Protein AF-A0A952L2V8-F1 (afdb_monomer_lite)

Foldseek 3Di:
DDQLVVLLVQQLVCCLPPVDDDPVSVVSNVVPDDPVVVVVSSVVSVVVSVVVVVCVVVVPDDDPPDFCQDPVCQGPVRDRDDDDDDVPDDPCNVVPPPD

pLDDT: mean 83.47, std 16.0, range [49.88, 98.38]

Sequence (99 aa):
FNEEETALLRACDELKANNNVSDETWAALSQHFTRHQLMDLVFMAGHYLMTSWALKAFGVPLEGGADAIGFDLATKSGSTPGATYKPGETEDWIATRGY

Radius of gyration: 18.24 Å; chains: 1; bounding box: 49×33×38 Å

Secondary structure (DSSP, 8-state):
--HHHHHHHHHHHHHHHHSS--HHHHHHHTTTS-HHHHHHHHHHHHHHHHHHHHHHHHTPPPPTT---B-TTS-BTTSPPP-PPPPTT--TTTTTTS--

Structure (mmCIF, N/CA/C/O backbone):
data_AF-A0A952L2V8-F1
#
_entry.id   AF-A0A952L2V8-F1
#
loop_
_atom_site.group_PDB
_atom_site.id
_atom_site.type_symbol
_atom_site.label_atom_id
_atom_site.label_alt_id
_atom_site.label_comp_id
_atom_site.label_asym_id
_atom_site.label_entity_id
_atom_site.label_seq_id
_atom_site.pdbx_PDB_ins_code
_atom_site.Cartn_x
_atom_site.Cartn_y
_atom_site.Cartn_z
_atom_site.occupancy
_atom_site.B_iso_or_equiv
_atom_site.auth_seq_id
_atom_site.auth_comp_id
_atom_site.auth_asym_id
_atom_site.auth_atom_id
_atom_site.pdbx_PDB_model_num
ATOM 1 N N . PHE A 1 1 ? 2.317 -12.440 10.597 1.00 78.75 1 PHE A N 1
ATOM 2 C CA . PHE A 1 1 ? 1.762 -11.084 10.572 1.00 78.75 1 PHE A CA 1
ATOM 3 C C . PHE A 1 1 ? 0.883 -10.893 11.791 1.00 78.75 1 PHE A C 1
ATOM 5 O O . PHE A 1 1 ? 0.127 -11.806 12.115 1.00 78.75 1 PHE A O 1
ATOM 12 N N . ASN A 1 2 ? 1.042 -9.780 12.502 1.00 94.88 2 ASN A N 1
ATOM 13 C CA . ASN A 1 2 ? 0.131 -9.367 13.571 1.00 94.88 2 ASN A CA 1
ATOM 14 C C . ASN A 1 2 ? -1.174 -8.789 12.972 1.00 94.88 2 ASN A C 1
ATOM 16 O O . ASN A 1 2 ? -1.365 -8.805 11.753 1.00 94.88 2 ASN A O 1
ATOM 20 N N . GLU A 1 3 ? -2.097 -8.328 13.818 1.00 94.12 3 GLU A N 1
ATOM 21 C CA . GLU A 1 3 ? -3.392 -7.791 13.372 1.00 94.12 3 GLU A CA 1
ATOM 22 C C . GLU A 1 3 ? -3.241 -6.544 12.485 1.00 94.12 3 GLU A C 1
ATOM 24 O O . GLU A 1 3 ? -3.821 -6.497 11.400 1.00 94.12 3 GLU A O 1
ATOM 29 N N . GLU A 1 4 ? -2.395 -5.595 12.893 1.00 95.88 4 GLU A N 1
ATOM 30 C CA . GLU A 1 4 ? -2.079 -4.366 12.155 1.00 95.88 4 GLU A CA 1
ATOM 31 C C . GLU A 1 4 ? -1.546 -4.666 10.743 1.00 95.88 4 GLU A C 1
ATOM 33 O O . GLU A 1 4 ? -2.084 -4.185 9.7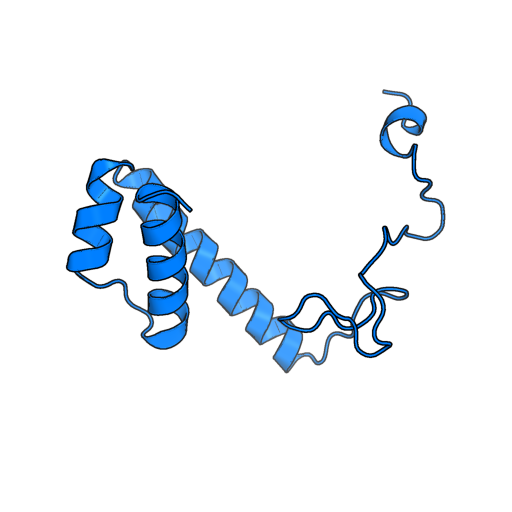44 1.00 95.88 4 GLU A O 1
ATOM 38 N N . GLU A 1 5 ? -0.525 -5.519 10.647 1.00 97.12 5 GLU A N 1
ATOM 39 C CA . GLU A 1 5 ? 0.088 -5.936 9.384 1.00 97.12 5 GLU A CA 1
ATOM 40 C C . GLU A 1 5 ? -0.917 -6.667 8.488 1.00 97.12 5 GLU A C 1
ATOM 42 O O . GLU A 1 5 ? -0.954 -6.460 7.275 1.00 97.12 5 GLU A O 1
ATOM 47 N N . THR A 1 6 ? -1.763 -7.510 9.082 1.00 97.31 6 THR A N 1
ATOM 48 C CA . THR A 1 6 ? -2.792 -8.250 8.342 1.00 97.31 6 THR A CA 1
ATOM 49 C C 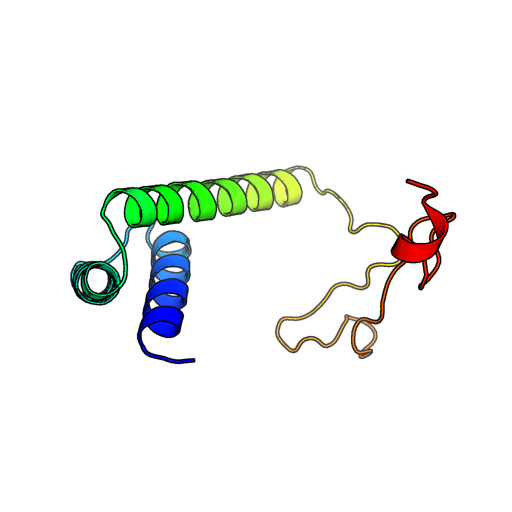. THR A 1 6 ? -3.848 -7.303 7.772 1.00 97.31 6 THR A C 1
ATOM 51 O O . THR A 1 6 ? -4.265 -7.474 6.625 1.00 97.31 6 THR A O 1
ATOM 54 N N . ALA A 1 7 ? -4.262 -6.287 8.534 1.00 97.62 7 ALA A N 1
ATOM 55 C CA . ALA A 1 7 ? -5.216 -5.281 8.080 1.00 97.62 7 ALA A CA 1
ATOM 56 C C . ALA A 1 7 ? -4.641 -4.411 6.946 1.00 97.62 7 ALA A C 1
ATOM 58 O O . ALA A 1 7 ? -5.349 -4.124 5.979 1.00 97.62 7 ALA A O 1
ATOM 59 N N . LEU A 1 8 ? -3.351 -4.057 7.011 1.00 97.44 8 LEU A N 1
ATOM 60 C CA . LEU A 1 8 ? -2.659 -3.343 5.931 1.00 97.44 8 LEU A CA 1
ATOM 61 C C . LEU A 1 8 ? -2.626 -4.156 4.633 1.00 97.44 8 LEU A C 1
ATOM 63 O O . LEU A 1 8 ? -2.981 -3.640 3.572 1.00 97.44 8 LEU A O 1
ATOM 67 N N . LEU A 1 9 ? -2.235 -5.433 4.712 1.00 97.00 9 LEU A N 1
ATOM 68 C CA . LEU A 1 9 ? -2.206 -6.320 3.545 1.00 97.00 9 LEU A CA 1
ATOM 69 C C . LEU A 1 9 ? -3.605 -6.489 2.940 1.00 97.00 9 LEU A C 1
ATOM 71 O O . LEU A 1 9 ? -3.765 -6.370 1.726 1.00 97.00 9 LEU A O 1
ATOM 75 N N . ARG A 1 10 ? -4.628 -6.666 3.787 1.00 97.94 10 ARG A N 1
ATOM 76 C CA . ARG A 1 10 ? -6.022 -6.762 3.341 1.00 97.94 10 ARG A CA 1
ATOM 77 C C . ARG A 1 10 ? -6.484 -5.500 2.616 1.00 97.94 10 ARG A C 1
ATOM 79 O O . ARG A 1 10 ? -7.088 -5.614 1.556 1.00 97.94 10 ARG A O 1
ATOM 86 N N . ALA A 1 11 ? -6.173 -4.310 3.130 1.00 97.94 11 ALA A N 1
ATOM 87 C CA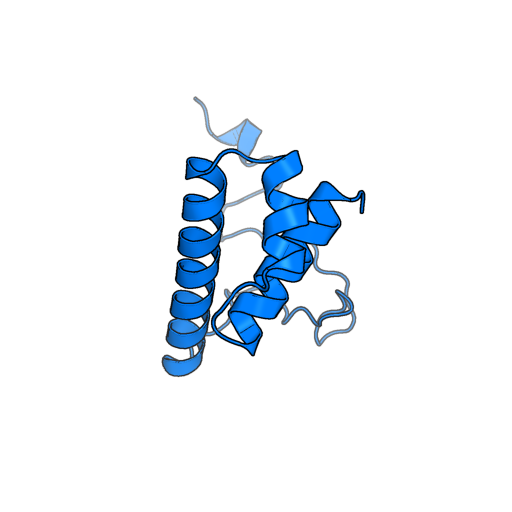 . ALA A 1 11 ? -6.516 -3.061 2.451 1.00 97.94 11 ALA A CA 1
ATOM 88 C C . ALA A 1 11 ? -5.848 -2.940 1.075 1.00 97.94 11 ALA A C 1
ATOM 90 O O . ALA A 1 11 ? -6.494 -2.510 0.121 1.00 97.94 11 ALA A O 1
ATOM 91 N N . CYS A 1 12 ? -4.583 -3.349 0.941 1.00 97.00 12 CYS A N 1
ATOM 92 C CA . CYS A 1 12 ? -3.901 -3.382 -0.354 1.00 97.00 12 CYS A CA 1
ATOM 93 C C . CYS A 1 12 ? -4.590 -4.334 -1.347 1.00 97.00 12 CYS A C 1
ATOM 95 O O . CYS A 1 12 ? -4.793 -3.966 -2.509 1.00 97.00 12 CYS A O 1
ATOM 97 N N . ASP A 1 13 ? -4.982 -5.528 -0.896 1.00 96.38 13 ASP A N 1
ATOM 98 C CA . ASP A 1 13 ? -5.700 -6.503 -1.722 1.00 96.38 13 ASP A CA 1
ATOM 99 C C . ASP A 1 13 ? -7.078 -5.982 -2.155 1.00 96.38 13 ASP A C 1
ATOM 101 O O . ASP A 1 13 ? -7.431 -6.062 -3.336 1.00 96.38 13 ASP A O 1
ATOM 105 N N . GLU A 1 14 ? -7.837 -5.397 -1.227 1.00 97.62 14 GLU A N 1
ATOM 106 C CA . GLU A 1 14 ? -9.149 -4.805 -1.497 1.00 97.62 14 GLU A CA 1
ATOM 107 C C . GLU A 1 14 ? -9.053 -3.613 -2.458 1.00 97.62 14 GLU A C 1
ATOM 109 O O . GLU A 1 14 ? -9.808 -3.551 -3.430 1.00 97.62 14 GLU A O 1
ATOM 114 N N . LEU A 1 15 ? -8.085 -2.709 -2.270 1.00 96.75 15 LEU A N 1
ATOM 115 C CA . LEU A 1 15 ? -7.856 -1.584 -3.181 1.00 96.75 15 LEU A CA 1
ATOM 116 C C . LEU A 1 15 ? -7.519 -2.063 -4.592 1.00 96.75 15 LEU A C 1
ATOM 118 O O . LEU A 1 15 ? -8.066 -1.545 -5.563 1.00 96.75 15 LEU A O 1
ATOM 122 N N . LYS A 1 16 ? -6.662 -3.079 -4.720 1.00 94.38 16 LYS A N 1
ATOM 123 C CA . LYS A 1 16 ? -6.306 -3.653 -6.021 1.00 94.38 16 LYS A CA 1
ATOM 124 C C . LYS A 1 16 ? -7.488 -4.355 -6.697 1.00 94.38 16 LYS A C 1
ATOM 126 O O . LYS A 1 16 ? -7.592 -4.310 -7.922 1.00 94.38 16 LYS A O 1
ATOM 131 N N . ALA A 1 17 ? -8.319 -5.068 -5.938 1.00 95.25 17 ALA A N 1
ATOM 132 C CA . ALA A 1 17 ? -9.411 -5.874 -6.484 1.00 95.25 17 ALA A CA 1
ATOM 133 C C . ALA A 1 17 ? -10.675 -5.051 -6.766 1.00 95.25 17 ALA A C 1
ATOM 135 O O . ALA A 1 17 ? -11.310 -5.220 -7.806 1.00 95.25 17 ALA A O 1
ATOM 136 N N . ASN A 1 18 ? -11.023 -4.156 -5.844 1.00 95.69 18 ASN A N 1
ATOM 137 C CA . ASN A 1 18 ? -12.333 -3.517 -5.770 1.00 95.69 18 ASN A CA 1
ATOM 138 C C . ASN A 1 18 ? -12.265 -1.992 -5.911 1.00 95.69 18 ASN A C 1
ATOM 140 O O . ASN A 1 18 ? -13.309 -1.347 -5.971 1.00 95.69 18 ASN A O 1
ATOM 144 N N . ASN A 1 19 ? -11.063 -1.403 -5.957 1.00 94.56 19 ASN A N 1
ATOM 145 C CA . ASN A 1 19 ? -10.846 0.048 -5.907 1.00 94.56 19 ASN A CA 1
ATOM 146 C C . ASN A 1 19 ? -11.471 0.708 -4.665 1.00 94.56 19 ASN A C 1
ATOM 148 O O . ASN A 1 19 ? -11.817 1.887 -4.691 1.00 94.56 19 ASN A O 1
ATOM 152 N N . ASN A 1 20 ? -11.654 -0.060 -3.590 1.00 97.06 20 ASN A N 1
ATOM 153 C CA . ASN A 1 20 ? -12.242 0.408 -2.345 1.00 97.06 20 ASN A CA 1
ATOM 154 C C . ASN A 1 20 ? -11.752 -0.448 -1.174 1.00 97.06 20 ASN A C 1
ATOM 156 O O . ASN A 1 20 ? -11.384 -1.602 -1.378 1.00 97.06 20 ASN A O 1
ATOM 160 N N . VAL A 1 21 ? -11.798 0.109 0.034 1.00 97.94 21 VAL A N 1
ATOM 161 C CA . VAL A 1 21 ? -11.527 -0.599 1.293 1.00 97.94 21 VAL A CA 1
ATOM 162 C C . VAL A 1 21 ? -12.856 -0.827 2.010 1.00 97.94 21 VAL A C 1
ATOM 164 O O . VAL A 1 21 ? -13.702 0.069 2.046 1.00 97.94 21 VAL A O 1
ATOM 167 N N . SER A 1 22 ? -13.061 -2.031 2.536 1.00 98.25 22 SER A N 1
ATOM 168 C CA . SER A 1 22 ? -14.283 -2.413 3.242 1.00 98.25 22 SER A CA 1
ATOM 169 C C . SER A 1 22 ? -14.376 -1.761 4.624 1.00 98.25 22 SER A C 1
ATOM 171 O O . SER A 1 22 ? -13.366 -1.430 5.247 1.00 98.25 22 SER A O 1
ATOM 173 N N . ASP A 1 23 ? -15.598 -1.604 5.138 1.00 98.25 23 ASP A N 1
ATOM 174 C CA . ASP A 1 23 ? -15.830 -1.025 6.469 1.00 98.25 23 ASP A CA 1
ATOM 175 C C . ASP A 1 23 ? -15.171 -1.851 7.585 1.00 98.25 23 ASP A C 1
ATOM 177 O O . ASP A 1 23 ? -14.669 -1.290 8.557 1.00 98.25 23 ASP A O 1
ATOM 181 N N . GLU A 1 24 ? -15.126 -3.179 7.433 1.00 98.06 24 GLU A N 1
ATOM 182 C CA . GLU A 1 24 ? -14.441 -4.083 8.364 1.00 98.06 24 GLU A CA 1
ATOM 183 C C . GLU A 1 24 ? -12.933 -3.802 8.400 1.00 98.06 24 GLU A C 1
ATOM 185 O O . GLU A 1 24 ? -12.345 -3.657 9.474 1.00 98.06 24 GLU A O 1
ATOM 190 N N . THR A 1 25 ? -12.310 -3.656 7.229 1.00 98.19 25 THR A N 1
ATOM 191 C CA . THR A 1 25 ? -10.885 -3.334 7.123 1.00 98.19 25 THR A CA 1
ATOM 192 C C . THR A 1 25 ? -10.591 -1.928 7.651 1.00 98.19 25 THR A C 1
ATOM 19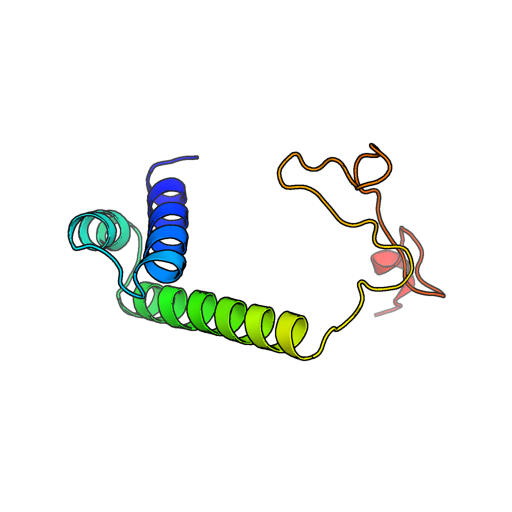4 O O . THR A 1 25 ? -9.618 -1.745 8.385 1.00 98.19 25 THR A O 1
ATOM 197 N N . TRP A 1 26 ? -11.451 -0.940 7.373 1.00 98.31 26 TRP A N 1
ATOM 198 C CA . TRP A 1 26 ? -11.327 0.395 7.966 1.00 98.31 26 TRP A CA 1
ATOM 199 C C . TRP A 1 26 ? -11.425 0.371 9.489 1.00 98.31 26 TRP A C 1
ATOM 201 O O . TRP A 1 26 ? -10.627 1.028 10.161 1.00 98.31 26 TRP A O 1
ATOM 211 N N . ALA A 1 27 ? -12.371 -0.393 10.036 1.00 98.12 27 ALA A N 1
ATOM 212 C CA . ALA A 1 27 ? -12.544 -0.528 11.473 1.00 98.12 27 ALA A CA 1
ATOM 213 C C . ALA A 1 27 ? -11.286 -1.106 12.132 1.00 98.12 27 ALA A C 1
ATOM 215 O O . ALA A 1 27 ? -10.818 -0.538 13.117 1.00 98.12 27 ALA A O 1
ATOM 216 N N . ALA A 1 28 ? -10.694 -2.162 11.564 1.00 97.88 28 ALA A N 1
ATOM 217 C CA . ALA A 1 28 ? -9.447 -2.744 12.062 1.00 97.88 28 ALA A CA 1
ATOM 218 C C . ALA A 1 28 ? -8.273 -1.751 11.982 1.00 97.88 28 ALA A C 1
ATOM 220 O O . ALA A 1 28 ? -7.602 -1.490 12.977 1.00 97.88 28 ALA A O 1
ATOM 221 N N . LEU A 1 29 ? -8.064 -1.119 10.824 1.00 98.12 29 LEU A N 1
ATOM 222 C CA . LEU A 1 29 ? -6.965 -0.169 10.628 1.00 98.12 29 LEU A CA 1
ATOM 223 C C . LEU A 1 29 ? -7.064 1.060 11.544 1.00 98.12 29 LEU A C 1
ATOM 225 O O . LEU A 1 29 ? -6.050 1.551 12.040 1.00 98.12 29 LEU A O 1
ATOM 229 N N . SER A 1 30 ? -8.278 1.550 11.802 1.00 97.88 30 SER A N 1
ATOM 230 C CA . SER A 1 30 ? -8.506 2.729 12.647 1.00 97.88 30 SER A CA 1
ATOM 231 C C . SER A 1 30 ? -8.108 2.538 14.116 1.00 97.88 30 SER A C 1
ATOM 233 O O . SER A 1 30 ? -7.950 3.524 14.834 1.00 97.88 30 SER A O 1
ATOM 235 N N . GLN A 1 31 ? -7.904 1.292 14.561 1.00 97.62 31 GLN A N 1
ATOM 236 C CA . GLN A 1 31 ? -7.399 0.986 15.903 1.00 97.62 31 GLN A CA 1
ATOM 237 C C . GLN A 1 31 ? -5.892 1.250 16.038 1.00 97.62 31 GLN A C 1
ATOM 239 O O . GLN A 1 31 ? -5.413 1.493 17.145 1.00 97.62 31 GLN A O 1
ATOM 244 N N . HIS A 1 32 ? -5.154 1.231 14.924 1.00 97.25 32 HIS A N 1
ATOM 245 C CA . HIS A 1 32 ? -3.691 1.328 14.899 1.00 97.25 32 HIS A CA 1
ATOM 246 C C . HIS A 1 32 ? -3.185 2.621 14.249 1.00 97.25 32 HIS A C 1
ATOM 248 O O . HIS A 1 32 ? -2.118 3.120 14.606 1.00 97.25 32 HIS A O 1
ATOM 254 N N . PHE A 1 33 ? -3.955 3.193 13.320 1.00 97.69 33 PHE A N 1
ATOM 255 C CA . PHE A 1 33 ? -3.522 4.318 12.497 1.00 97.69 33 PHE A CA 1
ATOM 256 C C . PHE A 1 33 ? -4.413 5.544 12.642 1.00 97.69 33 PHE A C 1
ATOM 258 O O . PHE A 1 33 ? -5.636 5.480 12.770 1.00 97.69 33 PHE A O 1
ATOM 265 N N . THR A 1 34 ? -3.782 6.708 12.531 1.00 98.38 34 THR A N 1
ATOM 266 C CA . THR A 1 34 ? -4.488 7.984 12.434 1.00 98.38 34 THR A CA 1
ATOM 267 C C . THR A 1 34 ? -5.136 8.154 11.062 1.00 98.38 34 THR A C 1
ATOM 269 O O . THR A 1 34 ? -4.672 7.619 10.057 1.00 98.38 34 THR A O 1
ATOM 272 N N . ARG A 1 35 ? -6.158 9.014 10.979 1.00 97.62 35 ARG A N 1
ATOM 273 C CA . ARG A 1 35 ? -6.822 9.345 9.706 1.00 97.62 35 ARG A CA 1
ATOM 274 C C . ARG A 1 35 ? -5.851 9.803 8.608 1.00 97.62 35 ARG A C 1
ATOM 276 O O . ARG A 1 35 ? -6.081 9.487 7.449 1.00 97.62 35 ARG A O 1
ATOM 283 N N . HIS A 1 36 ? -4.791 10.543 8.945 1.00 98.31 36 HIS A N 1
ATOM 284 C CA . HIS A 1 36 ? -3.800 10.975 7.951 1.00 98.31 36 HIS A CA 1
ATOM 285 C C . HIS A 1 36 ? -3.020 9.789 7.379 1.00 98.31 36 HIS A C 1
ATOM 287 O O . HIS A 1 36 ? -2.959 9.651 6.166 1.00 98.31 36 HIS A O 1
ATOM 293 N N . GLN A 1 37 ? -2.556 8.872 8.231 1.00 98.19 37 GLN A N 1
ATOM 294 C CA . GLN A 1 37 ? -1.875 7.649 7.788 1.00 98.19 37 GLN A CA 1
ATOM 295 C C . GLN A 1 37 ? -2.789 6.750 6.943 1.00 98.19 37 GLN A C 1
ATOM 297 O O . GLN A 1 37 ? -2.344 6.155 5.967 1.00 98.19 37 GLN A O 1
ATOM 302 N N . LEU A 1 38 ? -4.080 6.683 7.279 1.00 98.00 38 LEU A N 1
ATOM 303 C CA . LEU A 1 38 ? -5.077 5.967 6.480 1.00 98.00 38 LEU A CA 1
ATOM 304 C C . LEU A 1 38 ? -5.270 6.582 5.085 1.00 98.00 38 LEU A C 1
ATOM 306 O O . LEU A 1 38 ? -5.423 5.854 4.108 1.00 98.00 38 LEU A O 1
ATOM 310 N N . MET A 1 39 ? -5.242 7.913 4.973 1.00 97.69 39 MET A N 1
ATOM 311 C CA . MET A 1 39 ? -5.249 8.583 3.668 1.00 97.69 39 MET A CA 1
ATOM 312 C C . MET A 1 39 ? -3.953 8.298 2.899 1.00 97.69 39 MET A C 1
ATOM 314 O O . MET A 1 39 ? -4.016 7.949 1.719 1.00 97.69 39 MET A O 1
ATOM 318 N N . ASP A 1 40 ? -2.798 8.373 3.566 1.00 98.00 40 ASP A N 1
ATOM 319 C CA . ASP A 1 40 ? -1.491 8.084 2.965 1.00 98.00 40 ASP A CA 1
ATOM 320 C C . ASP A 1 40 ? -1.413 6.648 2.425 1.00 98.00 40 ASP A C 1
ATOM 322 O O . ASP A 1 40 ? -0.897 6.438 1.328 1.00 98.00 40 ASP A O 1
ATOM 326 N N . LEU A 1 41 ? -1.993 5.670 3.133 1.00 97.25 41 LEU A N 1
ATOM 327 C CA . LEU A 1 41 ? -2.093 4.275 2.690 1.00 97.25 41 LEU A CA 1
ATOM 328 C C . LEU A 1 41 ? -2.768 4.161 1.316 1.00 97.25 41 LEU A C 1
ATOM 330 O O . LEU A 1 41 ? -2.239 3.507 0.415 1.00 97.25 41 LEU A O 1
ATOM 334 N N . VAL A 1 42 ? -3.918 4.819 1.141 1.00 97.06 42 VAL A N 1
ATOM 335 C CA . VAL A 1 42 ? -4.676 4.782 -0.119 1.00 97.06 42 VAL A CA 1
ATOM 336 C C . VAL A 1 42 ? -3.886 5.448 -1.244 1.00 97.06 42 VAL A C 1
ATOM 338 O O . VAL A 1 42 ? -3.781 4.886 -2.337 1.00 97.06 42 VAL A O 1
ATOM 341 N N . PHE A 1 43 ? -3.293 6.618 -0.984 1.00 96.81 43 PHE A N 1
ATOM 342 C CA . PHE A 1 43 ? -2.479 7.323 -1.978 1.00 96.81 43 PHE A CA 1
ATOM 343 C C . PHE A 1 43 ? -1.243 6.520 -2.388 1.00 96.81 43 PHE A C 1
ATOM 345 O O . PHE A 1 43 ? -0.947 6.420 -3.581 1.00 96.81 43 PHE A O 1
ATOM 352 N N . MET A 1 44 ? -0.549 5.912 -1.426 1.00 96.31 44 MET A N 1
ATOM 353 C CA . MET A 1 44 ? 0.619 5.078 -1.681 1.00 96.31 44 MET A 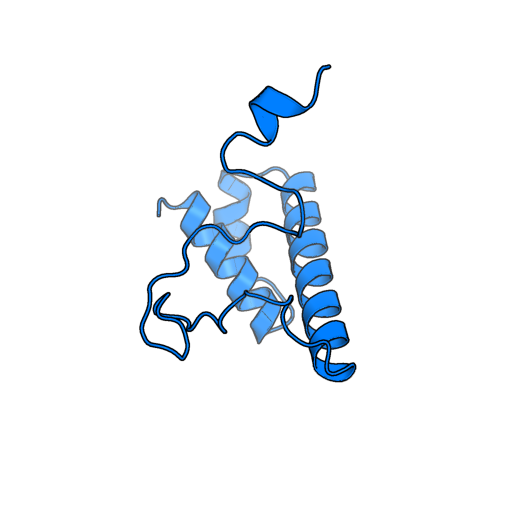CA 1
ATOM 354 C C . MET A 1 44 ? 0.241 3.853 -2.523 1.00 96.31 44 MET A C 1
ATOM 356 O O . MET A 1 44 ? 0.844 3.623 -3.572 1.00 96.31 44 MET A O 1
ATOM 360 N N . ALA A 1 45 ? -0.781 3.095 -2.118 1.00 95.56 45 ALA A N 1
ATOM 361 C CA . ALA A 1 45 ? -1.230 1.918 -2.859 1.00 95.56 45 ALA A CA 1
ATOM 362 C C . ALA A 1 45 ? -1.666 2.280 -4.290 1.00 95.56 45 ALA A C 1
ATOM 364 O O . ALA A 1 45 ? -1.226 1.652 -5.256 1.00 95.56 45 ALA A O 1
ATOM 365 N N . GLY A 1 46 ? -2.461 3.344 -4.448 1.00 94.19 46 GLY A N 1
ATOM 366 C CA . GLY A 1 46 ? -2.900 3.836 -5.755 1.00 94.19 46 GLY A CA 1
ATOM 367 C C . GLY A 1 46 ? -1.739 4.257 -6.660 1.00 94.19 46 GLY A C 1
ATOM 368 O O . GLY A 1 46 ? -1.727 3.922 -7.847 1.00 94.19 46 GLY A O 1
ATOM 369 N N . HIS A 1 47 ? -0.726 4.930 -6.107 1.00 96.06 47 HIS A N 1
ATOM 370 C CA . HIS A 1 47 ? 0.468 5.333 -6.851 1.00 96.06 47 HIS A CA 1
ATOM 371 C C . HIS A 1 47 ? 1.233 4.131 -7.426 1.00 96.06 47 HIS A C 1
ATOM 373 O O . HIS A 1 47 ? 1.591 4.133 -8.609 1.00 96.06 47 HIS A O 1
ATOM 379 N N . TYR A 1 48 ? 1.447 3.084 -6.623 1.00 95.00 48 TYR A N 1
ATOM 380 C CA . TYR A 1 48 ? 2.139 1.876 -7.080 1.00 95.00 48 TYR A CA 1
ATOM 381 C C . TYR A 1 48 ? 1.306 1.056 -8.068 1.00 95.00 48 TYR A C 1
ATOM 383 O O . TYR A 1 48 ? 1.869 0.514 -9.022 1.00 95.00 48 TYR A O 1
ATOM 391 N N . LEU A 1 49 ? -0.021 0.997 -7.903 1.00 93.31 49 LEU A N 1
ATOM 392 C CA . LEU A 1 49 ? -0.913 0.346 -8.870 1.00 93.31 49 LEU A CA 1
ATOM 393 C C . LEU A 1 49 ? -0.855 1.040 -10.236 1.00 93.31 49 LEU A C 1
ATOM 395 O O . LEU A 1 49 ? -0.618 0.383 -11.250 1.00 93.31 49 LEU A O 1
ATOM 399 N N . MET A 1 50 ? -0.990 2.368 -10.255 1.00 95.25 50 MET A N 1
ATOM 400 C CA . MET A 1 50 ? -0.908 3.175 -11.474 1.00 95.25 50 MET A CA 1
ATOM 401 C C . MET A 1 50 ? 0.455 3.030 -12.160 1.00 95.25 50 MET A C 1
ATOM 403 O O . MET A 1 50 ? 0.511 2.757 -13.360 1.00 95.25 50 MET A O 1
ATOM 407 N N . THR A 1 51 ? 1.546 3.117 -11.395 1.00 95.44 51 THR A N 1
ATOM 408 C CA . THR A 1 51 ? 2.906 2.920 -11.917 1.00 95.44 51 THR A CA 1
ATOM 409 C C . THR A 1 51 ? 3.076 1.520 -12.507 1.00 95.44 51 THR A C 1
ATOM 411 O O . THR A 1 51 ? 3.570 1.376 -13.623 1.00 95.44 51 THR A O 1
ATOM 414 N N . SER A 1 52 ? 2.603 0.483 -11.812 1.00 91.62 52 SER A N 1
ATOM 415 C CA . SER A 1 52 ? 2.673 -0.904 -12.289 1.00 91.62 52 SER A CA 1
ATOM 416 C C . SER A 1 52 ? 1.913 -1.099 -13.602 1.00 91.62 52 SER A C 1
ATOM 418 O O . SER A 1 52 ? 2.405 -1.763 -14.516 1.00 91.62 52 SER A O 1
ATOM 420 N N . TRP A 1 53 ? 0.726 -0.501 -13.732 1.00 92.06 53 TRP A N 1
ATOM 421 C CA . TRP A 1 53 ? -0.031 -0.528 -14.982 1.00 92.06 53 TRP A CA 1
ATOM 422 C C . TRP A 1 53 ? 0.689 0.206 -16.110 1.00 92.06 53 TRP A C 1
ATOM 424 O O . TRP A 1 53 ? 0.744 -0.325 -17.217 1.00 92.06 53 TRP A O 1
ATOM 434 N N . ALA A 1 54 ? 1.279 1.372 -15.836 1.00 96.06 54 ALA A N 1
ATOM 435 C CA . ALA A 1 54 ? 2.046 2.127 -16.822 1.00 96.06 54 ALA A CA 1
ATOM 436 C C . ALA A 1 54 ? 3.259 1.329 -17.327 1.00 96.06 54 ALA A C 1
ATOM 438 O O . ALA A 1 54 ? 3.411 1.148 -18.532 1.00 96.06 54 ALA A O 1
ATOM 439 N N . LEU A 1 55 ? 4.070 0.772 -16.420 1.00 92.88 55 LEU A N 1
ATOM 440 C CA . LEU A 1 55 ? 5.229 -0.059 -16.773 1.00 92.88 55 LEU A CA 1
ATOM 441 C C . LEU A 1 55 ? 4.822 -1.265 -17.627 1.00 92.88 55 LEU A C 1
ATOM 443 O O . LEU A 1 55 ? 5.451 -1.545 -18.650 1.00 92.88 55 LEU A O 1
ATOM 447 N N . LYS A 1 56 ? 3.730 -1.940 -17.246 1.00 88.50 56 LYS A N 1
ATOM 448 C CA . LYS A 1 56 ? 3.183 -3.067 -18.007 1.00 88.50 56 LYS A CA 1
ATOM 449 C C . LYS A 1 56 ? 2.699 -2.641 -19.394 1.00 88.50 56 LYS A C 1
ATOM 451 O O . LYS A 1 56 ? 2.993 -3.329 -20.366 1.00 88.50 56 LYS A O 1
ATOM 456 N N . ALA A 1 57 ? 1.970 -1.530 -19.497 1.00 93.25 57 ALA A N 1
ATOM 457 C CA . ALA A 1 57 ? 1.444 -1.022 -20.763 1.00 93.25 57 ALA A CA 1
ATOM 458 C C . ALA A 1 57 ? 2.555 -0.551 -21.713 1.00 93.25 57 ALA A C 1
ATOM 460 O O . ALA A 1 57 ? 2.458 -0.754 -22.920 1.00 93.25 57 ALA A O 1
ATOM 461 N N . PHE A 1 58 ? 3.624 0.037 -21.174 1.00 95.94 58 PHE A N 1
ATOM 462 C CA . PHE A 1 58 ? 4.791 0.471 -21.942 1.00 95.94 58 PHE A CA 1
ATOM 463 C C . PHE A 1 58 ? 5.755 -0.671 -22.286 1.00 95.94 58 PHE A C 1
ATOM 465 O O . PHE A 1 58 ? 6.700 -0.454 -23.041 1.00 95.94 58 PHE A O 1
ATOM 472 N N . GLY A 1 59 ? 5.532 -1.879 -21.759 1.00 89.56 59 GLY A N 1
ATOM 473 C CA . GLY A 1 59 ? 6.406 -3.025 -21.997 1.00 89.56 59 GLY A CA 1
ATOM 474 C C . GLY A 1 59 ? 7.815 -2.821 -21.439 1.00 89.56 59 GLY A C 1
ATOM 475 O O . GLY A 1 59 ? 8.778 -3.291 -22.043 1.00 89.56 59 GLY A O 1
ATOM 476 N N . VAL A 1 60 ? 7.944 -2.098 -20.319 1.00 88.19 60 VAL A N 1
ATOM 477 C CA . VAL A 1 60 ? 9.248 -1.840 -19.694 1.00 88.19 60 VAL A CA 1
ATOM 478 C C . VAL A 1 60 ? 9.868 -3.178 -19.271 1.00 88.19 60 VAL A C 1
ATOM 480 O O . VAL A 1 60 ? 9.241 -3.911 -18.500 1.00 88.19 60 VAL A O 1
ATOM 483 N N . PRO A 1 61 ? 11.064 -3.533 -19.779 1.00 83.44 61 PRO A N 1
ATOM 484 C CA . PRO A 1 61 ? 11.723 -4.772 -19.400 1.00 83.44 61 PRO A CA 1
ATOM 485 C C . PRO A 1 61 ? 12.235 -4.689 -17.959 1.00 83.44 61 PRO A C 1
ATOM 487 O O . PRO A 1 61 ? 12.472 -3.604 -17.427 1.00 83.44 61 PRO A O 1
ATOM 490 N N . LEU A 1 62 ? 12.453 -5.852 -17.346 1.00 79.50 62 LEU A N 1
ATOM 491 C CA . LEU A 1 62 ? 13.203 -5.929 -16.094 1.00 79.50 62 LEU A CA 1
ATOM 492 C C . LEU A 1 62 ? 14.614 -5.359 -16.296 1.00 79.50 62 LEU A C 1
ATOM 494 O O . LEU A 1 62 ? 15.188 -5.479 -17.384 1.00 79.50 62 LEU A O 1
ATOM 498 N N . GLU A 1 63 ? 15.172 -4.742 -15.253 1.00 74.31 63 GLU A N 1
ATOM 499 C CA . GLU A 1 63 ? 16.558 -4.276 -15.288 1.00 74.31 63 GLU A CA 1
ATOM 500 C C . GLU A 1 63 ? 17.512 -5.453 -15.561 1.00 74.31 63 GLU A C 1
ATOM 502 O O . GLU A 1 63 ? 17.279 -6.587 -15.136 1.00 74.31 63 GLU A O 1
ATOM 507 N N . GLY A 1 64 ? 18.590 -5.192 -16.305 1.00 64.62 64 GLY A N 1
ATOM 508 C CA . GLY A 1 64 ? 19.552 -6.225 -16.686 1.00 64.62 64 GLY A CA 1
ATOM 509 C C . GLY A 1 64 ? 20.157 -6.910 -15.459 1.00 64.62 64 GLY A C 1
ATOM 510 O O . GLY A 1 64 ? 20.833 -6.263 -14.667 1.00 64.62 64 GLY A O 1
ATOM 511 N N . GLY A 1 65 ? 19.914 -8.216 -15.320 1.00 62.38 65 GLY A N 1
ATOM 512 C CA . GLY A 1 65 ? 20.358 -9.030 -14.182 1.00 62.38 65 GLY A CA 1
ATOM 513 C C . GLY A 1 65 ? 19.242 -9.409 -13.206 1.00 62.38 65 GLY A C 1
ATOM 514 O O . GLY A 1 65 ? 19.399 -10.386 -12.479 1.00 62.38 65 GLY A O 1
ATOM 515 N N . ALA A 1 66 ? 18.101 -8.714 -13.229 1.00 61.44 66 ALA A N 1
ATOM 516 C CA . ALA A 1 66 ? 16.929 -9.115 -12.466 1.00 61.44 66 ALA A CA 1
ATOM 517 C C . ALA A 1 66 ? 16.221 -10.272 -13.184 1.0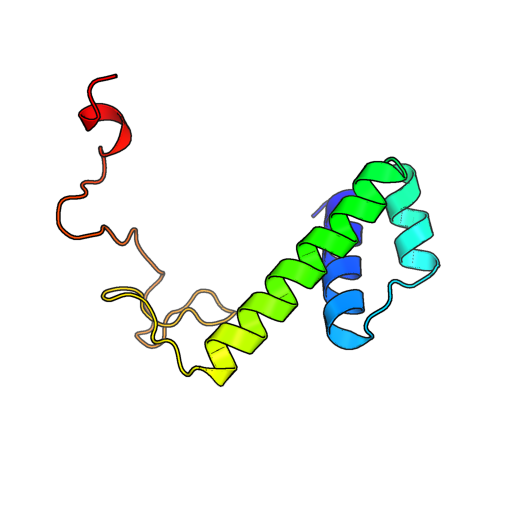0 61.44 66 ALA A C 1
ATOM 519 O O . ALA A 1 66 ? 15.657 -10.111 -14.269 1.00 61.44 66 ALA A O 1
ATOM 520 N N . ASP A 1 67 ? 16.261 -11.456 -12.582 1.00 61.00 67 ASP A N 1
ATOM 521 C CA . ASP A 1 67 ? 15.440 -12.572 -13.033 1.00 61.00 67 ASP A CA 1
ATOM 522 C C . ASP A 1 67 ? 13.987 -12.330 -12.593 1.00 61.00 67 ASP A C 1
ATOM 524 O O . ASP A 1 67 ? 13.727 -11.750 -11.536 1.00 61.00 67 ASP A O 1
ATOM 528 N N . ALA A 1 68 ? 13.026 -12.728 -13.424 1.00 64.56 68 ALA A N 1
ATOM 529 C CA . ALA A 1 68 ? 11.616 -12.506 -13.135 1.00 64.56 68 ALA A CA 1
ATOM 530 C C . ALA A 1 68 ? 11.239 -13.299 -11.880 1.00 64.56 68 ALA A C 1
ATOM 532 O O . ALA A 1 68 ? 11.218 -14.528 -11.917 1.00 64.56 68 ALA A O 1
ATOM 533 N N . ILE A 1 69 ? 10.977 -12.592 -10.780 1.00 62.94 69 ILE A N 1
ATOM 534 C CA . ILE A 1 69 ? 10.650 -13.196 -9.488 1.00 62.94 69 ILE A CA 1
ATOM 535 C C . ILE A 1 69 ? 9.193 -13.668 -9.533 1.00 62.94 69 ILE A C 1
ATOM 537 O O . ILE A 1 69 ? 8.277 -12.870 -9.746 1.00 62.94 69 ILE A O 1
ATOM 541 N N . GLY A 1 70 ? 8.980 -14.972 -9.368 1.00 56.62 70 GLY A N 1
ATOM 542 C CA . GLY A 1 70 ? 7.669 -15.569 -9.152 1.00 56.62 70 GLY A CA 1
ATOM 543 C C . GLY A 1 70 ? 7.115 -15.240 -7.764 1.00 56.62 70 GLY A C 1
ATOM 544 O O . GLY A 1 70 ? 7.829 -14.799 -6.867 1.00 56.62 70 GLY A O 1
ATOM 545 N N . PHE A 1 71 ? 5.813 -15.452 -7.564 1.00 49.88 71 PHE A N 1
ATOM 546 C CA . PHE A 1 71 ? 5.162 -15.222 -6.263 1.00 49.88 71 PHE A CA 1
ATOM 547 C C . PHE A 1 71 ? 5.700 -16.145 -5.152 1.00 49.88 71 PHE A C 1
ATOM 549 O O . PHE A 1 71 ? 5.627 -15.819 -3.973 1.00 49.88 71 PHE A O 1
ATOM 556 N N . ASP A 1 72 ? 6.278 -17.281 -5.532 1.00 58.03 72 ASP A N 1
ATOM 557 C CA . ASP A 1 72 ? 6.982 -18.235 -4.672 1.00 58.03 72 ASP A CA 1
ATOM 558 C C . ASP A 1 72 ? 8.422 -17.809 -4.335 1.00 58.03 72 ASP A C 1
ATOM 560 O O . ASP A 1 72 ? 9.171 -18.592 -3.752 1.00 58.03 72 ASP A O 1
ATOM 564 N N . LEU A 1 73 ? 8.815 -16.581 -4.700 1.00 60.56 73 LEU A N 1
ATOM 565 C CA . LEU A 1 73 ? 10.183 -16.058 -4.628 1.00 60.56 73 LEU A CA 1
ATOM 566 C C . LEU A 1 73 ? 11.199 -16.871 -5.442 1.00 60.56 73 LEU A C 1
ATOM 568 O O . LEU A 1 73 ? 12.391 -16.573 -5.386 1.00 60.56 73 LEU A O 1
ATOM 572 N N . ALA A 1 74 ? 10.755 -17.859 -6.219 1.00 61.75 74 ALA A N 1
ATOM 573 C CA . ALA A 1 74 ? 11.592 -18.537 -7.184 1.00 61.75 74 ALA A CA 1
ATOM 574 C C . ALA A 1 74 ? 11.594 -17.709 -8.462 1.00 61.75 74 ALA A C 1
ATOM 576 O O . ALA A 1 74 ? 10.560 -17.245 -8.945 1.00 61.75 74 ALA A O 1
ATOM 577 N N . THR A 1 75 ? 12.769 -17.486 -9.026 1.00 66.06 75 THR A N 1
ATOM 578 C CA . THR A 1 75 ? 12.847 -16.813 -10.312 1.00 66.06 75 THR A CA 1
ATOM 579 C C . THR A 1 75 ? 12.493 -17.768 -11.453 1.00 66.06 75 THR A C 1
ATOM 581 O O . THR A 1 75 ? 12.395 -18.981 -11.256 1.00 66.06 75 THR A O 1
ATOM 584 N N . LYS A 1 76 ? 12.350 -17.269 -12.687 1.00 63.81 76 LYS A N 1
ATOM 585 C CA . LYS A 1 76 ? 12.126 -18.137 -13.860 1.00 63.81 76 LYS A CA 1
ATOM 586 C C . LYS A 1 76 ? 13.222 -19.205 -14.027 1.00 63.81 76 LYS A C 1
ATOM 588 O O . LYS A 1 76 ? 12.945 -20.268 -14.581 1.00 63.81 76 LYS A O 1
ATOM 593 N N . SER A 1 77 ? 14.445 -18.951 -13.557 1.00 69.94 77 SER A N 1
ATOM 594 C CA . SER A 1 77 ? 15.532 -19.943 -13.539 1.00 69.94 77 SER A CA 1
ATOM 595 C C . SER A 1 77 ? 15.487 -20.932 -12.364 1.00 69.94 77 SER A C 1
ATOM 597 O O . SER A 1 77 ? 16.304 -21.849 -12.325 1.00 69.94 77 SER A O 1
ATOM 599 N N . GLY A 1 78 ? 14.553 -20.779 -11.419 1.00 67.06 78 GLY A N 1
ATOM 600 C CA . GLY A 1 78 ? 14.455 -21.595 -10.206 1.00 67.06 78 GLY A CA 1
ATOM 601 C C . GLY A 1 78 ? 15.443 -21.199 -9.106 1.00 67.06 78 GLY A C 1
ATOM 602 O O . GLY A 1 78 ? 15.581 -21.925 -8.123 1.00 67.06 78 GLY A O 1
ATOM 603 N N . SER A 1 79 ? 16.136 -20.069 -9.262 1.00 63.19 79 SER A N 1
ATOM 604 C CA . SER A 1 79 ? 17.063 -19.550 -8.256 1.00 63.19 79 SER A CA 1
ATOM 605 C C . SER A 1 79 ? 16.333 -18.613 -7.298 1.00 63.19 79 SER A C 1
ATOM 607 O O . SER A 1 79 ? 15.408 -17.904 -7.692 1.00 63.19 79 SER A O 1
ATOM 609 N N . THR A 1 80 ? 16.760 -18.564 -6.040 1.00 62.47 80 THR A N 1
ATOM 610 C CA . THR A 1 80 ? 16.363 -17.471 -5.148 1.00 62.47 80 THR A CA 1
ATOM 611 C C . THR A 1 80 ? 17.081 -16.195 -5.607 1.00 62.47 80 THR A C 1
ATOM 613 O O . THR A 1 80 ? 18.296 -16.255 -5.825 1.00 62.47 80 THR A O 1
ATOM 616 N N . PRO A 1 81 ? 16.392 -15.049 -5.764 1.00 60.38 81 PRO A N 1
ATOM 617 C CA . PRO A 1 81 ? 17.030 -13.790 -6.132 1.00 60.38 81 PRO A CA 1
ATOM 618 C C . PRO A 1 81 ? 18.154 -13.440 -5.148 1.00 60.38 81 PRO A C 1
ATOM 620 O O . PRO A 1 81 ? 17.914 -13.291 -3.950 1.00 60.38 81 PRO A O 1
ATOM 623 N N . GLY A 1 82 ? 19.383 -13.333 -5.654 1.00 63.91 82 GLY A N 1
ATOM 624 C CA . GLY A 1 82 ? 20.514 -12.758 -4.924 1.00 63.91 82 GLY A CA 1
ATOM 625 C C . GLY A 1 82 ? 20.578 -11.240 -5.107 1.00 63.91 82 GLY A C 1
ATOM 626 O O . GLY A 1 82 ? 19.815 -10.667 -5.884 1.00 63.91 82 GLY A O 1
ATOM 627 N N . ALA A 1 83 ? 21.508 -10.577 -4.418 1.00 62.69 83 ALA A N 1
ATOM 628 C CA . ALA A 1 83 ? 21.759 -9.157 -4.642 1.00 62.69 83 ALA A CA 1
ATOM 629 C C . ALA A 1 83 ? 22.209 -8.911 -6.096 1.00 62.69 83 ALA A C 1
ATOM 631 O O . ALA A 1 83 ? 23.203 -9.474 -6.555 1.00 62.69 83 ALA A O 1
ATOM 632 N N . THR A 1 84 ? 21.477 -8.067 -6.821 1.00 61.84 84 THR A N 1
ATOM 633 C CA . THR A 1 84 ? 21.861 -7.559 -8.144 1.00 61.84 84 THR A CA 1
ATOM 634 C C . THR A 1 84 ? 22.461 -6.168 -8.002 1.00 61.84 84 THR A C 1
ATOM 636 O O . THR A 1 84 ? 21.809 -5.268 -7.479 1.00 61.84 84 THR A O 1
ATOM 639 N N . TYR A 1 85 ? 23.686 -5.993 -8.494 1.00 63.16 85 TYR A N 1
ATOM 640 C CA . TYR A 1 85 ? 24.418 -4.726 -8.470 1.00 63.16 85 TYR A CA 1
ATOM 641 C C . TYR A 1 85 ? 24.396 -4.074 -9.851 1.00 63.16 85 TYR A C 1
ATOM 643 O O . TYR A 1 85 ? 24.577 -4.756 -10.866 1.00 63.16 85 TYR A O 1
ATOM 651 N N . LYS A 1 86 ? 24.210 -2.753 -9.912 1.00 62.38 86 LYS A N 1
ATOM 652 C CA . LYS A 1 86 ? 24.388 -2.009 -11.167 1.00 62.38 86 LYS A CA 1
ATOM 653 C C . LYS A 1 86 ? 25.870 -2.012 -11.569 1.00 62.38 86 LYS A C 1
ATOM 655 O O . LYS A 1 86 ? 26.735 -2.233 -10.719 1.00 62.38 86 LYS A O 1
ATOM 660 N N . PRO A 1 87 ? 26.213 -1.747 -12.845 1.00 62.62 87 PRO A N 1
ATOM 661 C CA . PRO A 1 87 ? 27.611 -1.632 -13.253 1.00 62.62 87 PRO A CA 1
ATOM 662 C C . PRO A 1 87 ? 28.372 -0.618 -12.380 1.00 62.62 87 PRO A C 1
ATOM 664 O O . PRO A 1 87 ? 28.088 0.577 -12.427 1.00 62.62 87 PRO A O 1
ATOM 667 N N . GLY A 1 88 ? 29.329 -1.107 -11.582 1.00 67.69 88 GLY A N 1
ATOM 668 C CA . GLY A 1 88 ? 30.133 -0.303 -10.652 1.00 67.69 88 GLY A CA 1
ATOM 669 C C . GLY A 1 88 ? 29.708 -0.358 -9.178 1.00 67.69 88 GLY A C 1
ATOM 670 O O . GLY A 1 88 ? 30.407 0.215 -8.347 1.00 67.69 88 GLY A O 1
ATOM 671 N N . GLU A 1 89 ? 28.618 -1.046 -8.832 1.00 67.31 89 GLU A N 1
ATOM 672 C CA . GLU A 1 89 ? 28.219 -1.274 -7.438 1.00 67.31 89 GLU A CA 1
ATOM 673 C C . GLU A 1 89 ? 28.831 -2.573 -6.892 1.00 67.31 89 GLU A C 1
ATOM 675 O O . GLU A 1 89 ? 28.922 -3.587 -7.587 1.00 67.31 89 GLU A O 1
ATOM 680 N N . THR A 1 90 ? 29.267 -2.533 -5.635 1.00 72.94 90 THR A N 1
ATOM 681 C CA . THR A 1 90 ? 29.740 -3.692 -4.869 1.00 72.94 90 THR A CA 1
ATOM 682 C C . THR A 1 90 ? 28.868 -3.882 -3.630 1.00 72.94 90 THR A C 1
ATOM 684 O O . THR A 1 90 ? 28.099 -3.000 -3.256 1.00 72.94 90 THR A O 1
ATOM 687 N N . GLU A 1 91 ? 28.991 -5.028 -2.964 1.00 68.44 91 GLU A N 1
ATOM 688 C CA . GLU A 1 91 ? 28.267 -5.328 -1.717 1.00 68.44 91 GLU A CA 1
ATOM 689 C C . GLU A 1 91 ? 28.499 -4.262 -0.628 1.00 68.44 91 GLU A C 1
ATOM 691 O O . GLU A 1 91 ? 27.566 -3.854 0.061 1.00 68.44 91 GLU A O 1
ATOM 696 N N . ASP A 1 92 ? 29.701 -3.683 -0.595 1.00 68.88 92 ASP A N 1
ATOM 697 C CA . ASP A 1 92 ? 30.111 -2.591 0.296 1.00 68.88 92 ASP A CA 1
ATOM 698 C C . ASP A 1 92 ? 29.774 -1.179 -0.240 1.00 68.88 92 ASP A C 1
ATOM 700 O O . ASP A 1 92 ? 30.462 -0.196 0.065 1.00 68.88 92 ASP A O 1
ATOM 704 N N . TRP A 1 93 ? 28.720 -1.028 -1.050 1.00 62.59 93 TRP A N 1
ATOM 705 C CA . TRP A 1 93 ? 28.350 0.261 -1.664 1.00 62.59 93 TRP A CA 1
ATOM 706 C C . TRP A 1 93 ? 28.062 1.378 -0.641 1.00 62.59 93 TRP A C 1
ATOM 708 O O . TRP A 1 93 ? 28.247 2.559 -0.941 1.00 62.59 93 TRP A O 1
ATOM 718 N N . ILE A 1 94 ? 27.638 1.023 0.579 1.00 62.88 94 ILE A N 1
ATOM 719 C CA . ILE A 1 94 ? 27.444 1.973 1.687 1.00 62.88 94 ILE A CA 1
ATOM 720 C C . ILE A 1 94 ? 28.797 2.448 2.235 1.00 62.88 94 ILE A C 1
ATOM 722 O O . ILE A 1 94 ? 28.977 3.638 2.485 1.00 62.88 94 ILE A O 1
ATOM 726 N N . ALA A 1 95 ? 29.769 1.543 2.383 1.00 68.69 95 ALA A N 1
ATOM 727 C CA . ALA A 1 95 ? 31.083 1.850 2.949 1.00 68.69 95 ALA A CA 1
ATOM 728 C C . ALA A 1 95 ? 31.995 2.625 1.978 1.00 68.69 95 ALA A C 1
ATOM 730 O O . ALA A 1 95 ? 32.929 3.302 2.400 1.00 68.69 95 ALA A O 1
ATOM 731 N N . THR A 1 96 ? 31.726 2.551 0.674 1.00 61.59 96 THR A N 1
ATOM 732 C CA . THR A 1 96 ? 32.573 3.134 -0.381 1.00 61.59 96 THR A CA 1
ATOM 733 C C . THR A 1 96 ? 32.167 4.546 -0.819 1.00 61.59 96 THR A C 1
ATOM 735 O O . THR A 1 96 ? 32.886 5.162 -1.604 1.00 61.59 96 THR A O 1
ATOM 738 N N . ARG A 1 97 ? 31.057 5.105 -0.308 1.00 63.44 97 ARG A N 1
ATOM 739 C CA . ARG A 1 97 ? 30.510 6.394 -0.782 1.00 63.44 97 ARG A CA 1
ATOM 740 C C . ARG A 1 97 ? 31.131 7.669 -0.204 1.00 63.44 97 ARG A C 1
ATOM 742 O O . ARG A 1 97 ? 30.779 8.742 -0.680 1.00 63.44 97 ARG A O 1
ATOM 749 N N . GLY A 1 98 ? 32.073 7.575 0.733 1.00 60.44 98 GLY A N 1
ATOM 750 C CA . GLY A 1 98 ? 32.932 8.705 1.114 1.00 60.44 98 GLY A CA 1
ATOM 751 C C . GLY A 1 98 ? 32.213 9.994 1.548 1.00 60.44 98 GLY A C 1
ATOM 752 O O . GLY A 1 98 ? 32.725 11.074 1.255 1.00 60.44 98 GLY A O 1
ATOM 753 N N . TYR A 1 99 ? 31.061 9.889 2.220 1.00 57.16 99 TYR A N 1
ATOM 754 C CA . TYR A 1 99 ? 30.461 10.994 2.980 1.00 57.16 99 TYR A CA 1
ATOM 755 C C . TYR A 1 99 ? 30.695 10.792 4.474 1.00 57.16 99 TYR A C 1
ATOM 757 O O . TYR A 1 99 ? 30.565 9.630 4.924 1.00 57.16 99 TYR A O 1
#